Protein AF-A0A7K4D4F7-F1 (afdb_monomer)

Nearest PDB structures (foldseek):
  3okq-assembly1_A-2  TM=7.068E-01  e=3.528E+00  Saccharomyces cerevisiae
  6jyi-assembly1_B  TM=4.633E-01  e=5.636E+00  Bacillus cereus ATCC 14579
  8glv-assembly1_Eb  TM=3.596E-01  e=9.546E+00  Chlamydomonas reinhardtii

Sequence (95 aa):
MQICNSTLQIKAKEYGTTDRLHNFKMAAAIQGVEPETALLGMWAKHLVSVIDIIHDIEQHGKLPTKELLSEKITDSINYLLLLEALIEERREARP

pLDDT: mean 86.49, std 17.09, range [45.66, 98.44]

Structure (mmCIF, N/CA/C/O backbone):
data_AF-A0A7K4D4F7-F1
#
_entry.id   AF-A0A7K4D4F7-F1
#
loop_
_atom_site.group_PDB
_atom_site.id
_atom_site.type_symbol
_atom_site.label_atom_id
_atom_site.label_alt_id
_atom_site.label_comp_id
_atom_site.label_asym_id
_atom_site.label_entity_id
_atom_site.label_seq_id
_atom_site.pdbx_PDB_ins_code
_atom_site.Cartn_x
_atom_site.Cartn_y
_atom_site.Cartn_z
_atom_site.occupancy
_atom_site.B_iso_or_equiv
_atom_site.auth_seq_id
_atom_site.auth_comp_id
_atom_site.auth_asym_id
_atom_site.auth_atom_id
_atom_site.pdbx_PDB_model_num
ATOM 1 N N . MET A 1 1 ? -0.304 15.303 6.161 1.00 48.38 1 MET A N 1
ATOM 2 C CA . MET A 1 1 ? 0.921 15.462 5.341 1.00 48.38 1 MET A CA 1
ATOM 3 C C . MET A 1 1 ? 2.231 15.336 6.123 1.00 48.38 1 MET A C 1
ATOM 5 O O . MET A 1 1 ? 3.113 14.656 5.624 1.00 48.38 1 MET A O 1
ATOM 9 N N . GLN A 1 2 ? 2.397 15.918 7.324 1.00 47.62 2 GLN A N 1
ATOM 10 C CA . GLN A 1 2 ? 3.654 15.771 8.097 1.00 47.62 2 GLN A CA 1
ATOM 11 C C . GLN A 1 2 ? 3.994 14.317 8.492 1.00 47.62 2 GLN A C 1
ATOM 13 O O . GLN A 1 2 ? 5.168 13.965 8.513 1.00 47.62 2 GLN A O 1
ATOM 18 N N . ILE A 1 3 ? 2.988 13.467 8.738 1.00 53.47 3 ILE A N 1
ATOM 19 C CA . ILE A 1 3 ? 3.184 12.064 9.154 1.00 53.47 3 ILE A CA 1
ATOM 20 C C . ILE A 1 3 ? 3.685 11.176 7.996 1.00 53.47 3 ILE A C 1
ATOM 22 O O . ILE A 1 3 ? 4.548 10.330 8.199 1.00 53.47 3 ILE A O 1
ATOM 26 N N . CYS A 1 4 ? 3.231 11.410 6.758 1.00 54.84 4 CYS A N 1
ATOM 27 C CA . CYS A 1 4 ? 3.750 10.693 5.586 1.00 54.84 4 CYS A CA 1
ATOM 28 C C . CYS A 1 4 ? 5.255 10.955 5.414 1.00 54.84 4 CYS A C 1
ATOM 30 O O . CYS A 1 4 ? 6.031 10.023 5.223 1.00 54.84 4 CYS A O 1
ATOM 32 N N . ASN A 1 5 ? 5.683 12.211 5.591 1.00 55.19 5 ASN A N 1
ATOM 33 C CA . ASN A 1 5 ? 7.096 12.580 5.527 1.00 55.19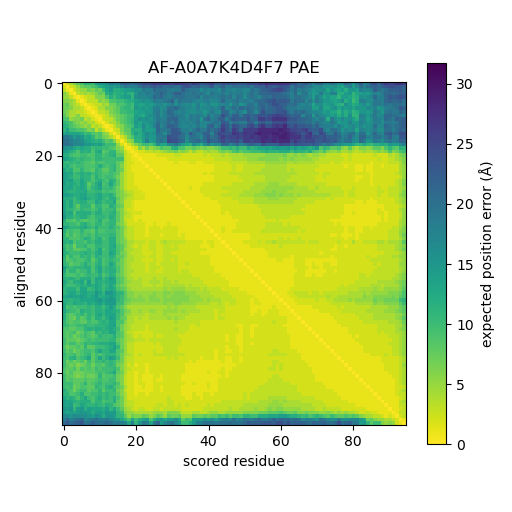 5 ASN A CA 1
ATOM 34 C C . ASN A 1 5 ? 7.930 11.940 6.642 1.00 55.19 5 ASN A C 1
ATOM 36 O O . ASN A 1 5 ? 9.021 11.460 6.352 1.00 55.19 5 ASN A O 1
ATOM 40 N N . SER A 1 6 ? 7.445 11.883 7.887 1.00 55.41 6 SER A N 1
ATOM 41 C CA . SER A 1 6 ? 8.204 11.252 8.974 1.00 55.41 6 SER A CA 1
ATOM 42 C C . SER A 1 6 ? 8.317 9.734 8.799 1.00 55.41 6 SER A C 1
ATOM 44 O O . SER A 1 6 ? 9.402 9.189 8.983 1.00 55.41 6 SER A O 1
ATOM 46 N N . THR A 1 7 ? 7.259 9.044 8.357 1.00 56.84 7 THR A N 1
ATOM 47 C CA . THR A 1 7 ? 7.320 7.602 8.049 1.00 56.84 7 THR A CA 1
ATOM 48 C C . THR A 1 7 ? 8.262 7.308 6.879 1.00 56.84 7 THR A C 1
ATOM 50 O O . THR A 1 7 ? 9.069 6.380 6.959 1.00 56.84 7 THR A O 1
ATOM 53 N N . LEU A 1 8 ? 8.212 8.113 5.812 1.00 58.84 8 LEU A N 1
ATOM 54 C CA . LEU A 1 8 ? 9.125 7.986 4.672 1.00 58.84 8 LEU A CA 1
ATOM 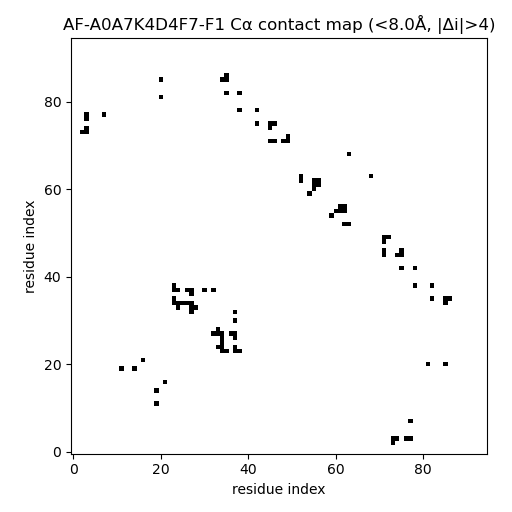55 C C . LEU A 1 8 ? 10.579 8.290 5.069 1.00 58.84 8 LEU A C 1
ATOM 57 O O . LEU A 1 8 ? 11.487 7.616 4.592 1.00 58.84 8 LEU A O 1
ATOM 61 N N . GLN A 1 9 ? 10.818 9.246 5.972 1.00 56.69 9 GLN A N 1
ATOM 62 C CA . GLN A 1 9 ? 12.154 9.567 6.489 1.00 56.69 9 GLN A CA 1
ATOM 63 C C . GLN A 1 9 ? 12.724 8.475 7.404 1.00 56.69 9 GLN A C 1
ATOM 65 O O . GLN A 1 9 ? 13.911 8.168 7.309 1.00 56.69 9 GLN A O 1
ATOM 70 N N . ILE A 1 10 ? 11.900 7.865 8.263 1.00 56.06 10 ILE A 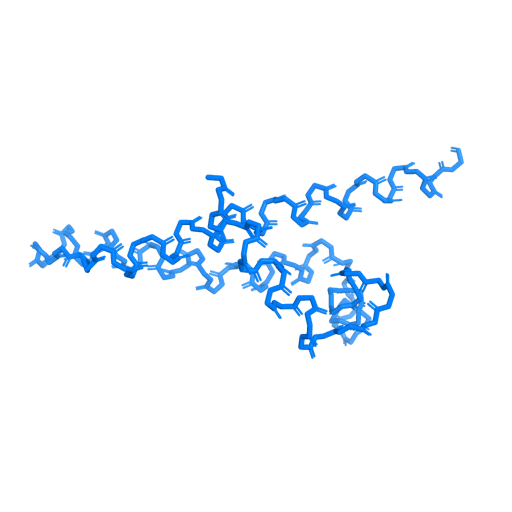N 1
ATOM 71 C CA . ILE A 1 10 ? 12.324 6.757 9.133 1.00 56.06 10 ILE A CA 1
ATOM 72 C C . ILE A 1 10 ? 12.681 5.532 8.281 1.00 56.06 10 ILE A C 1
ATOM 74 O O . ILE A 1 10 ? 13.780 4.998 8.417 1.00 56.06 10 ILE A O 1
ATOM 78 N N . LYS A 1 11 ? 11.829 5.161 7.313 1.00 52.66 11 LYS A N 1
ATOM 79 C CA . LYS A 1 11 ? 12.121 4.059 6.379 1.00 52.66 11 LYS A CA 1
ATOM 80 C C . LYS A 1 11 ? 13.327 4.354 5.479 1.00 52.66 11 LYS A C 1
ATOM 82 O O . LYS A 1 11 ? 14.118 3.456 5.211 1.00 52.66 11 LYS A O 1
ATOM 87 N N . ALA A 1 12 ? 13.536 5.608 5.071 1.00 54.56 12 ALA A N 1
ATOM 88 C CA . ALA A 1 12 ? 14.727 6.005 4.315 1.00 54.56 12 ALA A CA 1
ATOM 89 C C . ALA A 1 12 ? 16.037 5.812 5.102 1.00 54.56 12 ALA A C 1
ATOM 91 O O . ALA A 1 12 ? 17.084 5.601 4.494 1.00 54.56 12 ALA A O 1
ATOM 92 N N . LYS A 1 13 ? 15.991 5.869 6.439 1.00 52.88 13 LYS A N 1
ATOM 93 C CA . LYS A 1 13 ? 17.159 5.652 7.303 1.00 52.88 13 LYS A CA 1
ATOM 94 C C . LYS A 1 13 ? 17.468 4.166 7.517 1.00 52.88 13 LYS A C 1
ATOM 96 O O . LYS A 1 13 ? 18.630 3.818 7.694 1.00 52.88 13 LYS A O 1
ATOM 101 N N . GLU A 1 14 ? 16.452 3.306 7.480 1.00 51.06 14 GLU A N 1
ATOM 102 C CA . GLU A 1 14 ? 16.591 1.854 7.676 1.00 51.06 14 GLU A CA 1
ATOM 103 C C . GLU A 1 14 ? 16.939 1.089 6.384 1.00 51.06 14 GLU A C 1
ATOM 105 O O . GLU A 1 14 ? 17.599 0.057 6.458 1.00 51.06 14 GLU A O 1
ATOM 110 N N . TYR A 1 15 ? 16.568 1.607 5.203 1.00 51.69 15 TYR A N 1
ATOM 111 C CA . TYR A 1 15 ? 16.759 0.943 3.897 1.00 51.69 15 TYR A CA 1
ATOM 112 C C . TYR A 1 15 ? 17.628 1.733 2.908 1.00 51.69 15 TYR A C 1
ATOM 114 O O . TYR A 1 15 ? 17.467 1.568 1.701 1.00 51.69 15 TYR A O 1
ATOM 122 N N . GLY A 1 16 ? 18.504 2.618 3.396 1.00 45.66 16 GLY A N 1
ATOM 123 C CA . GLY A 1 16 ? 19.247 3.614 2.611 1.00 45.66 16 GLY A CA 1
ATOM 124 C C . GLY A 1 16 ? 20.204 3.060 1.546 1.00 45.66 16 GLY A C 1
ATOM 125 O O . GLY A 1 16 ? 21.415 3.228 1.643 1.00 45.66 16 GLY A O 1
ATOM 126 N N . THR A 1 17 ? 19.661 2.448 0.499 1.00 53.00 17 THR A N 1
ATOM 127 C CA . THR A 1 17 ? 20.228 2.482 -0.845 1.00 53.00 17 THR A CA 1
ATOM 128 C C . THR A 1 17 ? 19.826 3.817 -1.477 1.00 53.00 17 THR A C 1
ATOM 130 O O . THR A 1 17 ? 18.803 4.409 -1.127 1.00 53.00 17 THR A O 1
ATOM 133 N N . THR A 1 18 ? 20.648 4.340 -2.382 1.00 64.19 18 THR A N 1
ATOM 134 C CA . THR A 1 18 ? 20.420 5.619 -3.079 1.00 64.19 18 THR A CA 1
ATOM 135 C C . THR A 1 18 ? 19.093 5.661 -3.852 1.00 64.19 18 THR A C 1
ATOM 137 O O . THR A 1 18 ? 18.612 6.746 -4.169 1.00 64.19 18 THR A O 1
ATOM 140 N N . ASP A 1 19 ? 18.484 4.499 -4.109 1.00 75.75 19 ASP A N 1
ATOM 141 C CA . ASP A 1 19 ? 17.203 4.327 -4.785 1.00 75.75 19 ASP A CA 1
ATOM 142 C C . ASP A 1 19 ? 16.100 3.910 -3.794 1.00 75.75 19 ASP A C 1
ATOM 144 O O . ASP A 1 19 ? 16.041 2.777 -3.317 1.00 75.75 19 ASP A O 1
ATOM 148 N N . ARG A 1 20 ? 15.166 4.827 -3.519 1.00 76.25 20 ARG A N 1
ATOM 149 C CA . ARG A 1 20 ? 14.033 4.586 -2.606 1.00 76.25 20 ARG A CA 1
ATOM 150 C C . ARG A 1 20 ? 13.030 3.552 -3.132 1.00 76.25 20 ARG A C 1
ATOM 152 O O . ARG A 1 20 ? 12.190 3.089 -2.362 1.00 76.25 20 ARG A O 1
ATOM 159 N N . LEU A 1 21 ? 13.111 3.192 -4.411 1.00 90.00 21 LEU A N 1
ATOM 160 C CA . LEU A 1 21 ? 12.253 2.214 -5.080 1.00 90.00 21 LEU A CA 1
ATOM 161 C C . LEU A 1 21 ? 12.947 0.848 -5.234 1.00 90.00 21 LEU A C 1
ATOM 163 O O . LEU A 1 21 ? 12.331 -0.102 -5.725 1.00 90.00 21 LEU A O 1
ATOM 167 N N . HIS A 1 22 ? 14.194 0.718 -4.757 1.00 90.75 22 HIS A N 1
ATOM 168 C CA . HIS A 1 22 ? 15.024 -0.483 -4.880 1.00 90.75 22 HIS A CA 1
ATOM 169 C C . HIS A 1 22 ? 14.309 -1.757 -4.417 1.00 90.75 22 HIS A C 1
ATOM 171 O O . HIS A 1 22 ? 14.327 -2.764 -5.119 1.00 90.75 22 HIS A O 1
ATOM 177 N N . ASN A 1 23 ? 13.624 -1.711 -3.271 1.00 91.50 23 ASN A N 1
ATOM 178 C CA . ASN A 1 23 ? 12.934 -2.881 -2.723 1.00 91.50 23 ASN A CA 1
ATOM 179 C C . ASN A 1 23 ? 11.849 -3.416 -3.671 1.00 91.50 23 ASN A C 1
ATOM 181 O O . ASN A 1 23 ? 11.698 -4.629 -3.802 1.00 91.50 23 ASN A O 1
ATOM 185 N N . PHE A 1 24 ? 11.126 -2.532 -4.365 1.00 95.62 24 PHE A N 1
ATOM 186 C CA . PHE A 1 24 ? 10.108 -2.938 -5.335 1.00 95.62 24 PHE A CA 1
ATOM 187 C C . PHE A 1 24 ? 10.743 -3.514 -6.599 1.00 95.62 24 PHE A C 1
ATOM 189 O O . PHE A 1 24 ? 10.276 -4.536 -7.091 1.00 95.62 24 PHE A O 1
ATOM 196 N N . LYS A 1 25 ? 11.848 -2.926 -7.073 1.00 95.19 25 LYS A N 1
ATOM 197 C CA . LYS A 1 25 ? 12.620 -3.426 -8.224 1.00 95.19 25 LYS A CA 1
ATOM 198 C C . LYS A 1 25 ? 13.226 -4.808 -7.945 1.00 95.19 25 LYS A C 1
ATOM 200 O O . LYS A 1 25 ? 13.120 -5.706 -8.775 1.00 95.19 25 LYS A O 1
ATOM 205 N N . MET A 1 26 ? 13.784 -5.013 -6.752 1.00 96.81 26 MET A N 1
ATOM 206 C CA . MET A 1 26 ? 14.309 -6.313 -6.324 1.00 96.81 26 MET A CA 1
ATOM 207 C C . MET A 1 26 ? 13.203 -7.355 -6.164 1.00 96.81 26 MET A C 1
ATOM 209 O O . MET A 1 26 ? 13.343 -8.478 -6.644 1.00 96.81 26 MET A O 1
ATOM 213 N N . ALA A 1 27 ? 12.087 -6.992 -5.528 1.00 96.56 27 ALA A N 1
ATOM 214 C CA . ALA A 1 27 ? 10.947 -7.891 -5.385 1.00 96.56 27 ALA A CA 1
ATOM 215 C C . ALA A 1 27 ? 10.353 -8.284 -6.746 1.00 96.56 27 ALA A C 1
ATOM 217 O O . ALA A 1 27 ? 9.985 -9.442 -6.932 1.00 96.56 27 ALA A O 1
ATOM 218 N N . ALA A 1 28 ? 10.289 -7.347 -7.690 1.00 97.62 28 ALA A N 1
ATOM 219 C CA . ALA A 1 28 ? 9.901 -7.590 -9.074 1.00 97.62 28 ALA A CA 1
ATOM 220 C C . ALA A 1 28 ? 10.837 -8.581 -9.772 1.00 97.62 28 ALA A C 1
ATOM 222 O O . ALA A 1 28 ? 10.366 -9.574 -10.322 1.00 97.62 28 ALA A O 1
ATOM 223 N N . ALA A 1 29 ? 12.154 -8.376 -9.666 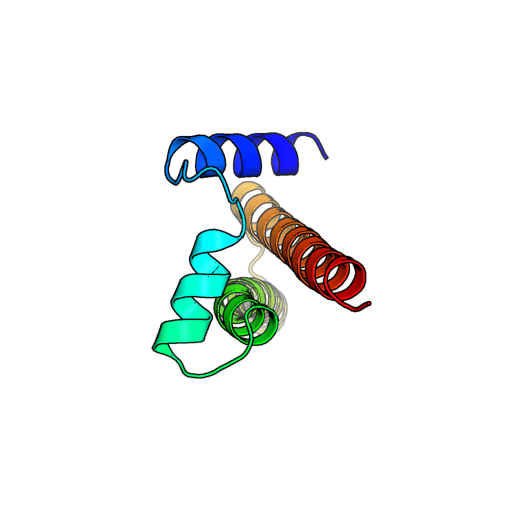1.00 97.88 29 ALA A N 1
ATOM 224 C CA . ALA A 1 29 ? 13.150 -9.271 -10.251 1.00 97.88 29 ALA A CA 1
ATOM 225 C C . ALA A 1 29 ? 13.052 -10.705 -9.701 1.00 97.88 29 ALA A C 1
ATOM 227 O O . ALA A 1 29 ? 13.111 -11.661 -10.469 1.00 97.88 29 ALA A O 1
ATOM 228 N N . ILE A 1 30 ? 12.852 -10.861 -8.386 1.00 98.06 30 ILE A N 1
ATOM 229 C CA . ILE A 1 30 ? 12.680 -12.176 -7.743 1.00 98.06 30 ILE A CA 1
ATOM 230 C C . ILE A 1 30 ? 11.402 -12.876 -8.231 1.00 98.06 30 ILE A C 1
ATOM 232 O O . ILE A 1 30 ? 11.396 -14.090 -8.411 1.00 98.06 30 ILE A O 1
ATOM 236 N N . GLN A 1 31 ? 10.319 -12.123 -8.425 1.00 97.50 31 GLN A N 1
ATOM 237 C CA . GLN A 1 31 ? 9.003 -12.664 -8.783 1.00 97.50 31 GLN A CA 1
ATOM 238 C C . GLN A 1 31 ? 8.771 -12.784 -10.296 1.00 97.50 31 GLN A C 1
ATOM 240 O O . GLN A 1 31 ? 7.781 -13.384 -10.705 1.00 97.50 31 GLN A O 1
ATOM 245 N N . GLY A 1 32 ? 9.648 -12.216 -11.127 1.00 97.62 32 GLY A N 1
ATOM 246 C CA . GLY A 1 32 ? 9.456 -12.162 -12.577 1.00 97.62 32 GLY A CA 1
ATOM 247 C C . GLY A 1 32 ? 8.269 -11.288 -12.996 1.00 97.62 32 GLY A C 1
ATOM 248 O O . GLY A 1 32 ? 7.571 -11.619 -13.951 1.00 97.62 32 GLY A O 1
ATOM 249 N N . VAL A 1 33 ? 8.016 -10.198 -12.269 1.00 98.12 33 VAL A N 1
ATOM 250 C CA . VAL A 1 33 ? 6.943 -9.227 -12.553 1.00 98.12 33 VAL A CA 1
ATOM 251 C C . VAL A 1 33 ? 7.511 -7.813 -12.648 1.00 98.12 33 VAL A C 1
ATOM 253 O O . VAL A 1 33 ? 8.674 -7.586 -12.332 1.00 98.12 33 VAL A O 1
ATOM 256 N N . GLU A 1 34 ? 6.692 -6.843 -13.045 1.00 97.81 34 GLU A N 1
ATOM 257 C CA . GLU A 1 34 ? 7.092 -5.432 -13.074 1.00 97.81 34 GLU A CA 1
ATOM 258 C C . GLU A 1 34 ? 7.103 -4.798 -11.660 1.00 97.81 34 GLU A C 1
ATOM 260 O O . GLU A 1 34 ? 6.300 -5.201 -10.806 1.00 97.81 34 GLU A O 1
ATOM 265 N N . PRO A 1 35 ? 7.949 -3.780 -11.388 1.00 97.50 35 PRO A N 1
ATOM 266 C CA . PRO A 1 35 ? 8.044 -3.113 -10.079 1.00 97.50 35 PRO A CA 1
ATOM 267 C C . PRO A 1 35 ? 6.712 -2.623 -9.495 1.00 97.50 35 PRO A C 1
ATOM 269 O O . PRO A 1 35 ? 6.477 -2.760 -8.297 1.00 97.50 35 PRO A O 1
ATOM 272 N N . GLU A 1 36 ? 5.809 -2.106 -10.324 1.00 97.56 36 GLU A N 1
ATOM 273 C CA . GLU A 1 36 ? 4.478 -1.635 -9.928 1.00 97.56 36 GLU A CA 1
ATOM 274 C C . GLU A 1 36 ? 3.587 -2.798 -9.482 1.00 97.56 36 GLU A C 1
ATOM 276 O O . GLU A 1 36 ? 2.806 -2.660 -8.542 1.00 97.56 36 GLU A O 1
ATOM 281 N N . THR A 1 37 ? 3.736 -3.966 -10.115 1.00 97.81 37 THR A N 1
ATOM 282 C CA . THR A 1 37 ? 3.020 -5.187 -9.717 1.00 97.81 37 THR A CA 1
ATOM 283 C C . THR A 1 37 ? 3.553 -5.707 -8.385 1.00 97.81 37 THR A C 1
ATOM 285 O O . THR A 1 37 ? 2.775 -6.075 -7.504 1.00 97.81 37 THR A O 1
ATOM 288 N N . ALA A 1 38 ? 4.875 -5.680 -8.192 1.00 97.88 38 ALA A N 1
ATOM 289 C CA . ALA A 1 38 ? 5.478 -6.027 -6.909 1.00 97.88 38 ALA A CA 1
ATOM 290 C C . ALA A 1 38 ? 5.030 -5.068 -5.789 1.00 97.88 38 ALA A C 1
ATOM 292 O O . ALA A 1 38 ? 4.685 -5.521 -4.695 1.00 97.88 38 ALA A O 1
ATOM 293 N N . LEU A 1 39 ? 4.970 -3.759 -6.066 1.00 97.19 39 LEU A N 1
ATOM 294 C CA . LEU A 1 39 ? 4.429 -2.762 -5.141 1.00 97.19 39 LEU A CA 1
ATOM 295 C C . LEU A 1 39 ? 2.963 -3.047 -4.806 1.00 97.19 39 LEU A C 1
ATOM 297 O O . LEU A 1 39 ? 2.610 -3.038 -3.627 1.00 97.19 39 LEU A O 1
ATOM 301 N N . LEU A 1 40 ? 2.125 -3.339 -5.807 1.00 97.50 40 LEU A N 1
ATOM 302 C CA . LEU A 1 40 ? 0.711 -3.669 -5.607 1.00 97.50 40 LEU A CA 1
ATOM 303 C C . LEU A 1 40 ? 0.540 -4.853 -4.648 1.00 97.50 40 LEU A C 1
ATOM 305 O O . LEU A 1 40 ? -0.293 -4.788 -3.745 1.00 97.50 40 LEU A O 1
ATOM 309 N N . GLY A 1 41 ? 1.358 -5.900 -4.788 1.00 96.12 41 GLY A N 1
ATOM 310 C CA . GLY A 1 41 ? 1.342 -7.044 -3.874 1.00 96.12 41 GLY A CA 1
ATOM 311 C C . GLY A 1 41 ? 1.653 -6.658 -2.423 1.00 96.12 41 GLY A C 1
ATOM 312 O O . GLY A 1 41 ? 0.979 -7.110 -1.497 1.00 96.12 41 GLY A O 1
ATOM 313 N N . MET A 1 42 ? 2.630 -5.773 -2.206 1.00 94.75 42 MET A N 1
ATOM 314 C CA . MET A 1 42 ? 2.961 -5.275 -0.865 1.00 94.75 42 MET A CA 1
ATOM 315 C C . MET A 1 42 ? 1.869 -4.356 -0.305 1.00 94.75 42 MET A C 1
ATOM 317 O O . MET A 1 42 ? 1.510 -4.465 0.870 1.00 94.75 42 MET A O 1
ATOM 321 N N . TRP A 1 43 ? 1.301 -3.486 -1.144 1.00 96.44 43 TRP A N 1
ATOM 322 C CA . TRP A 1 43 ? 0.208 -2.595 -0.764 1.00 96.44 43 TRP A CA 1
ATOM 323 C C . TRP A 1 43 ? -1.062 -3.370 -0.401 1.00 96.44 43 TRP A C 1
ATOM 325 O O . TRP A 1 43 ? -1.724 -3.021 0.578 1.00 96.44 43 TRP A O 1
ATOM 335 N N . ALA A 1 44 ? -1.362 -4.465 -1.109 1.00 97.00 44 ALA A N 1
ATOM 336 C CA . ALA A 1 44 ? -2.543 -5.292 -0.871 1.00 97.00 44 ALA A CA 1
ATOM 337 C C . ALA A 1 44 ? -2.662 -5.732 0.596 1.00 97.00 44 ALA A C 1
ATOM 339 O O . ALA A 1 44 ? -3.752 -5.694 1.157 1.00 97.00 44 ALA A O 1
ATOM 340 N N . LYS A 1 45 ? -1.545 -6.043 1.268 1.00 91.38 45 LYS A N 1
ATOM 341 C CA . LYS A 1 45 ? -1.540 -6.362 2.706 1.00 91.38 45 LYS A CA 1
ATOM 342 C C . LYS A 1 45 ? -2.066 -5.212 3.576 1.00 91.38 45 LYS A C 1
ATOM 344 O O . LYS A 1 45 ? -2.797 -5.450 4.535 1.00 91.38 45 LYS A O 1
ATOM 349 N N . HIS A 1 46 ? -1.689 -3.972 3.271 1.00 93.56 46 HIS A N 1
ATOM 350 C CA . HIS A 1 46 ? -2.168 -2.798 4.006 1.00 93.56 46 HIS A CA 1
ATOM 351 C C . HIS A 1 46 ? -3.625 -2.480 3.657 1.00 93.56 46 HIS A C 1
ATOM 353 O O . HIS A 1 46 ? -4.394 -2.128 4.549 1.00 93.56 46 HIS A O 1
ATOM 359 N N . LEU A 1 47 ? -4.019 -2.672 2.394 1.00 95.38 47 LEU A N 1
ATOM 360 C CA . LEU A 1 47 ? -5.404 -2.513 1.954 1.00 95.38 47 LEU A CA 1
ATOM 361 C C . LEU A 1 47 ? -6.340 -3.516 2.644 1.00 95.38 47 LEU A C 1
ATOM 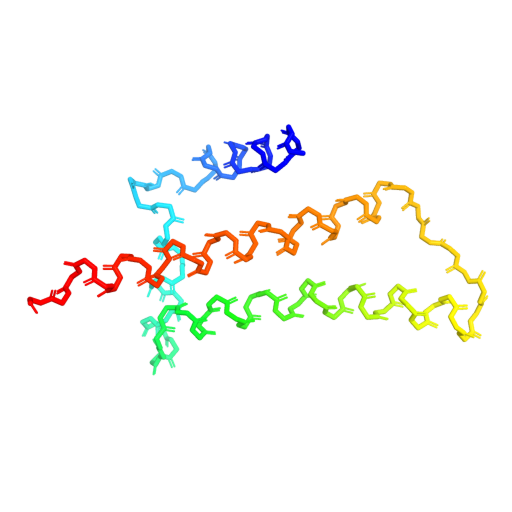363 O O . LEU A 1 47 ? -7.391 -3.116 3.134 1.00 95.38 47 LEU A O 1
ATOM 367 N N . VAL A 1 48 ? -5.934 -4.784 2.762 1.00 97.12 48 VAL A N 1
ATOM 368 C CA . VAL A 1 48 ? -6.676 -5.805 3.523 1.00 97.12 48 VAL A CA 1
ATOM 369 C C . VAL A 1 48 ? -6.889 -5.355 4.968 1.00 97.12 48 VAL A C 1
ATOM 371 O O . VAL A 1 48 ? -8.008 -5.411 5.453 1.00 97.12 48 VAL A O 1
ATOM 374 N N . SER A 1 49 ? -5.874 -4.785 5.625 1.00 95.94 49 SER A N 1
ATOM 375 C CA . SER A 1 49 ? -6.042 -4.266 6.990 1.00 95.94 49 SER A CA 1
ATOM 376 C C . SER A 1 49 ? -7.055 -3.117 7.092 1.00 95.94 49 SER A C 1
ATOM 378 O O . SER A 1 49 ? -7.670 -2.960 8.144 1.00 95.94 49 SER A O 1
ATOM 380 N N . VAL A 1 50 ? -7.222 -2.295 6.049 1.00 97.56 50 VAL A N 1
ATOM 381 C CA . VAL A 1 50 ? -8.275 -1.263 6.005 1.00 97.56 50 VAL A CA 1
ATOM 382 C C . VAL A 1 50 ? -9.649 -1.907 5.822 1.00 97.56 50 VAL A C 1
ATOM 384 O O . VAL A 1 50 ? -10.600 -1.508 6.488 1.00 97.56 50 VAL A O 1
ATOM 387 N N . ILE A 1 51 ? -9.744 -2.919 4.958 1.00 98.00 51 ILE A N 1
ATOM 388 C CA . ILE A 1 51 ? -10.972 -3.695 4.744 1.00 98.00 51 ILE A CA 1
ATOM 389 C C . ILE A 1 51 ? -11.403 -4.387 6.044 1.00 98.00 51 ILE A C 1
ATOM 391 O O . ILE A 1 51 ? -12.566 -4.293 6.420 1.00 98.00 51 ILE A O 1
ATOM 395 N N . ASP A 1 52 ? -10.470 -4.993 6.777 1.00 97.81 52 ASP A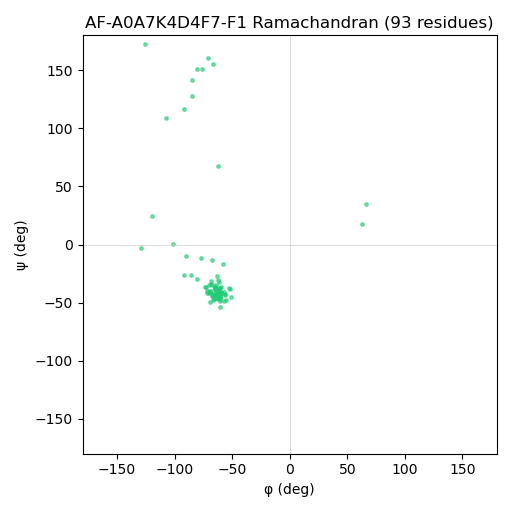 N 1
ATOM 396 C CA . ASP A 1 52 ? -10.749 -5.641 8.062 1.00 97.81 52 ASP A CA 1
ATOM 397 C C . ASP A 1 52 ? -11.291 -4.648 9.100 1.00 97.81 52 ASP A C 1
ATOM 399 O O . ASP A 1 52 ? -12.217 -4.977 9.833 1.00 97.81 52 ASP A O 1
ATOM 403 N N . ILE A 1 53 ? -10.775 -3.410 9.133 1.00 97.94 53 ILE A N 1
ATOM 404 C CA . ILE A 1 53 ? -11.320 -2.344 9.993 1.00 97.94 53 ILE A CA 1
ATOM 405 C C . ILE A 1 53 ? -12.778 -2.045 9.628 1.00 97.94 53 ILE A C 1
ATOM 407 O O . ILE A 1 53 ? -13.609 -1.891 10.519 1.00 97.94 53 ILE A O 1
ATOM 411 N N . ILE A 1 54 ? -13.097 -1.951 8.335 1.00 98.19 54 ILE A N 1
ATOM 412 C CA . ILE A 1 54 ? -14.467 -1.691 7.870 1.00 98.19 54 ILE A CA 1
ATOM 413 C C . ILE A 1 54 ? -15.383 -2.857 8.257 1.00 98.19 54 ILE A C 1
ATOM 415 O O . ILE A 1 54 ? -16.445 -2.630 8.833 1.00 98.19 54 ILE A O 1
ATOM 419 N N . HIS A 1 55 ? -14.950 -4.097 8.026 1.00 98.44 55 HIS A N 1
ATOM 420 C CA . HIS A 1 55 ? -15.714 -5.283 8.407 1.00 98.44 55 HIS A CA 1
ATOM 421 C C . HIS A 1 55 ? -15.934 -5.377 9.924 1.00 98.44 55 HIS A C 1
ATOM 423 O O . HIS A 1 55 ? -17.045 -5.682 10.352 1.00 98.44 55 HIS A O 1
ATOM 429 N N . ASP A 1 56 ? -14.931 -5.062 10.749 1.00 98.31 56 ASP A N 1
ATOM 430 C CA . ASP A 1 56 ? -15.069 -5.019 12.212 1.00 98.31 56 ASP A CA 1
ATOM 431 C C . ASP A 1 56 ? -16.134 -3.995 12.655 1.00 98.31 56 ASP A C 1
ATOM 433 O O . ASP A 1 56 ? -16.888 -4.236 13.606 1.00 98.31 56 ASP A O 1
ATOM 437 N N . ILE A 1 57 ? -16.243 -2.863 11.955 1.00 98.31 57 ILE A N 1
ATOM 438 C CA . ILE A 1 57 ? -17.285 -1.862 12.211 1.00 98.31 57 ILE A CA 1
ATOM 439 C C . ILE A 1 57 ? -18.659 -2.408 11.812 1.00 98.31 57 ILE A C 1
ATOM 441 O O . ILE A 1 57 ? -19.592 -2.341 12.610 1.00 98.31 57 ILE A O 1
ATOM 445 N N . GLU A 1 58 ? -18.791 -2.959 10.605 1.00 98.38 58 GLU A N 1
ATOM 446 C CA . GLU A 1 58 ? -20.071 -3.427 10.059 1.00 98.38 58 GLU A CA 1
ATOM 447 C C . GLU A 1 58 ? -20.634 -4.639 10.807 1.00 98.38 58 GLU A C 1
ATOM 449 O O . GLU A 1 58 ? -21.826 -4.689 11.104 1.00 98.38 58 GLU A O 1
ATOM 454 N N . GLN A 1 59 ? -19.781 -5.617 11.115 1.00 98.31 59 GLN A N 1
ATOM 455 C CA . GLN A 1 59 ? -20.199 -6.905 11.670 1.00 98.31 59 GLN A CA 1
ATOM 456 C C . GLN A 1 59 ? -20.197 -6.916 13.200 1.00 98.31 59 GLN A C 1
ATOM 458 O O . GLN A 1 59 ? -20.927 -7.696 13.818 1.00 98.31 59 GLN A O 1
ATOM 463 N N . HIS A 1 60 ? -19.367 -6.079 13.829 1.00 97.50 60 HIS A N 1
ATOM 464 C CA . HIS A 1 60 ? -19.135 -6.128 15.275 1.00 97.50 60 HIS A CA 1
ATOM 465 C C . HIS A 1 60 ? -19.300 -4.774 15.978 1.00 97.50 60 HIS A C 1
ATOM 467 O O . HIS A 1 60 ? -19.190 -4.719 17.203 1.00 97.50 60 HIS A O 1
ATOM 473 N N . GLY A 1 61 ? -19.561 -3.680 15.250 1.00 97.75 61 GLY A N 1
ATOM 474 C CA . GLY A 1 61 ? -19.669 -2.334 15.828 1.00 97.75 61 GLY A CA 1
ATOM 475 C C . GLY A 1 61 ? -18.368 -1.841 16.471 1.00 97.75 61 GLY A C 1
ATOM 476 O O . GLY A 1 61 ? -18.387 -0.929 17.300 1.00 97.75 61 GLY A O 1
ATOM 477 N N . LYS A 1 62 ? -17.232 -2.465 16.140 1.00 98.12 62 LYS A N 1
ATOM 478 C CA . LYS A 1 62 ? -15.946 -2.231 16.792 1.00 98.12 62 LYS A CA 1
ATOM 479 C C . LYS A 1 62 ? -15.170 -1.153 16.046 1.00 98.12 62 LYS A C 1
ATOM 481 O O . LYS A 1 62 ? -14.771 -1.336 14.902 1.00 98.12 62 LYS A O 1
ATOM 486 N N . LEU A 1 63 ? -14.915 -0.036 16.720 1.00 98.06 63 LEU A N 1
ATOM 487 C CA . LEU A 1 63 ? -14.129 1.066 16.167 1.00 98.06 63 LEU A CA 1
ATOM 488 C C . LEU A 1 63 ? -12.619 0.828 16.373 1.00 98.06 63 LEU A C 1
ATOM 490 O O . LEU A 1 63 ? -12.220 0.354 17.442 1.00 98.06 63 LEU A O 1
ATOM 494 N N . PRO A 1 64 ? -11.760 1.174 15.392 1.00 97.50 64 PRO A N 1
ATOM 495 C CA . PRO A 1 64 ? -10.312 1.099 15.555 1.00 97.50 64 PRO A CA 1
ATOM 496 C C . PRO A 1 64 ? -9.809 2.182 16.518 1.00 97.50 64 PRO A C 1
ATOM 498 O O . PRO A 1 64 ? -10.454 3.214 16.724 1.00 97.50 64 PRO A O 1
ATOM 501 N N . THR A 1 65 ? -8.604 1.993 17.060 1.00 97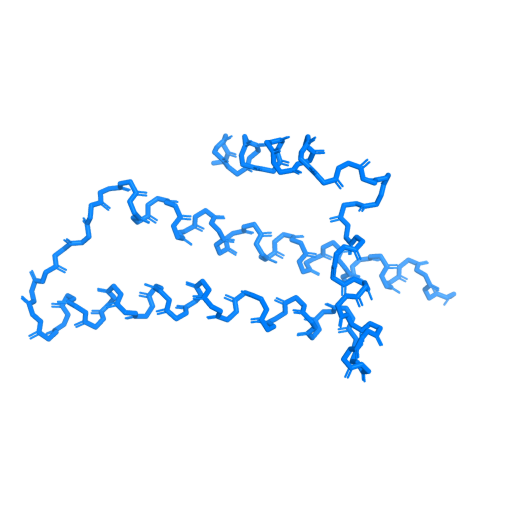.94 65 THR A N 1
ATOM 502 C CA . THR A 1 65 ? -7.907 3.092 17.737 1.00 97.94 65 THR A CA 1
ATOM 503 C C . THR A 1 65 ? -7.521 4.175 16.729 1.00 97.94 65 THR A C 1
ATOM 505 O O . THR A 1 65 ? -7.350 3.916 15.532 1.00 97.94 65 THR A O 1
ATOM 508 N N . LYS A 1 66 ? -7.353 5.409 17.214 1.00 96.12 66 LYS A N 1
ATOM 509 C CA . LYS A 1 66 ? -6.957 6.544 16.371 1.00 96.12 66 LYS A CA 1
ATOM 510 C C . LYS A 1 66 ? -5.588 6.311 15.731 1.00 96.12 66 LYS A C 1
ATOM 512 O O . LYS A 1 66 ? -5.380 6.668 14.575 1.00 96.12 66 LYS A O 1
ATOM 517 N N . GLU A 1 67 ? -4.678 5.697 16.476 1.00 95.75 67 GLU A N 1
ATOM 518 C CA . GLU A 1 67 ? -3.314 5.390 16.058 1.00 95.75 67 GLU A CA 1
ATOM 519 C C . GLU A 1 67 ? -3.314 4.360 14.928 1.00 95.75 67 GLU A C 1
ATOM 521 O O . GLU A 1 67 ? -2.696 4.604 13.894 1.00 95.75 67 GLU A O 1
ATOM 526 N N . LEU A 1 68 ? -4.074 3.267 15.080 1.00 94.56 68 LEU A N 1
ATOM 527 C CA . LEU A 1 68 ? -4.183 2.224 14.059 1.00 94.56 68 LEU A CA 1
ATOM 528 C C . LEU A 1 68 ? -4.785 2.778 12.765 1.00 94.56 68 LEU A C 1
ATOM 530 O O . LEU A 1 68 ? -4.246 2.551 11.683 1.00 94.56 68 LEU A O 1
ATOM 534 N N . LEU A 1 69 ? -5.881 3.537 12.868 1.00 96.12 69 LEU A N 1
ATOM 535 C CA . LEU A 1 69 ? -6.500 4.155 11.698 1.00 96.12 69 LEU A CA 1
ATOM 536 C C . LEU A 1 69 ? -5.523 5.118 11.009 1.00 96.12 69 LEU A C 1
ATOM 538 O O . LEU A 1 69 ? -5.335 5.050 9.795 1.00 96.12 69 LEU A O 1
ATOM 542 N N . SER A 1 70 ? -4.857 5.984 11.778 1.00 95.50 70 SER A N 1
ATOM 543 C CA . SER A 1 70 ? -3.873 6.929 11.244 1.00 95.50 70 SER A CA 1
ATOM 544 C C . SER A 1 70 ? -2.713 6.220 10.543 1.00 95.50 70 SER A C 1
ATOM 546 O O . SER A 1 70 ? -2.274 6.679 9.487 1.00 95.50 70 SER A O 1
ATOM 548 N N . GLU A 1 71 ? -2.219 5.115 11.102 1.00 93.19 71 GLU A N 1
ATOM 549 C CA . GLU A 1 71 ? -1.165 4.293 10.506 1.00 93.19 71 GLU A CA 1
ATOM 550 C C . GLU A 1 71 ? -1.609 3.730 9.150 1.00 93.19 71 GLU A C 1
ATOM 552 O O . GLU A 1 71 ? -0.946 3.980 8.144 1.00 93.19 71 GLU A O 1
ATOM 557 N N . LYS A 1 72 ? -2.760 3.046 9.081 1.00 94.12 72 LYS A N 1
ATOM 558 C CA . LYS A 1 72 ? -3.207 2.372 7.846 1.00 94.12 72 LYS A CA 1
ATOM 559 C C . LYS A 1 72 ? -3.589 3.332 6.725 1.00 94.12 72 LYS A C 1
ATOM 561 O O . LYS A 1 72 ? -3.310 3.056 5.553 1.00 94.12 72 LYS A O 1
ATOM 566 N N . ILE A 1 73 ? -4.157 4.488 7.066 1.00 95.31 73 ILE A N 1
ATOM 567 C CA . ILE A 1 73 ? -4.397 5.556 6.090 1.00 95.31 73 ILE A CA 1
ATOM 568 C C . ILE A 1 73 ? -3.068 6.131 5.583 1.00 95.31 73 ILE A C 1
ATOM 570 O O . ILE A 1 73 ? -2.897 6.309 4.378 1.00 95.31 73 ILE A O 1
ATOM 574 N N . THR A 1 74 ? -2.102 6.365 6.476 1.00 92.81 74 THR A N 1
ATOM 575 C CA . THR A 1 74 ? -0.774 6.868 6.091 1.00 92.81 74 THR A CA 1
ATOM 576 C C . THR A 1 74 ? -0.030 5.876 5.198 1.00 92.81 74 THR A C 1
ATOM 578 O O . THR A 1 74 ? 0.548 6.288 4.194 1.00 92.81 74 THR A O 1
ATOM 581 N N . ASP A 1 75 ? -0.072 4.580 5.515 1.00 92.00 75 ASP A N 1
ATOM 582 C CA . ASP A 1 75 ? 0.503 3.529 4.673 1.00 92.00 75 ASP A CA 1
ATOM 583 C C . ASP A 1 75 ? -0.104 3.560 3.269 1.00 92.00 75 ASP A C 1
ATOM 585 O O . ASP A 1 75 ? 0.633 3.592 2.286 1.00 92.00 75 ASP A O 1
ATOM 589 N N . SER A 1 76 ? -1.434 3.617 3.166 1.00 93.56 76 SER A N 1
ATOM 590 C CA . SER A 1 76 ? -2.129 3.635 1.873 1.00 93.56 76 SER A CA 1
ATOM 591 C C . SER A 1 76 ? -1.733 4.842 1.019 1.00 93.56 76 SER A C 1
ATOM 593 O O . SER A 1 76 ? -1.453 4.689 -0.167 1.00 93.56 76 SER A O 1
ATOM 595 N N . ILE A 1 77 ? -1.631 6.029 1.626 1.00 95.06 77 ILE A N 1
ATOM 596 C CA . ILE A 1 77 ? -1.144 7.237 0.944 1.00 95.06 77 ILE A CA 1
ATOM 597 C C . ILE A 1 77 ? 0.305 7.050 0.478 1.00 95.06 77 ILE A C 1
ATOM 599 O O . ILE A 1 77 ? 0.629 7.377 -0.660 1.00 95.06 77 ILE A O 1
ATOM 603 N N . ASN A 1 78 ? 1.179 6.503 1.326 1.00 92.31 78 ASN A N 1
ATOM 604 C CA . ASN A 1 78 ? 2.578 6.283 0.964 1.00 92.31 78 ASN A CA 1
ATOM 605 C C . ASN A 1 78 ? 2.716 5.319 -0.222 1.00 92.31 78 ASN A C 1
ATOM 607 O O . ASN A 1 78 ? 3.510 5.587 -1.118 1.00 92.31 78 ASN A O 1
ATOM 611 N N . TYR A 1 79 ? 1.942 4.230 -0.266 1.00 95.06 79 TYR A N 1
ATOM 612 C CA . TYR A 1 79 ? 1.971 3.306 -1.405 1.00 95.06 79 TYR A CA 1
ATOM 613 C C . TYR A 1 79 ? 1.468 3.948 -2.700 1.00 95.06 79 TYR A C 1
ATOM 615 O O . TYR A 1 79 ? 2.050 3.690 -3.750 1.00 95.06 79 TYR A O 1
ATOM 623 N N . LEU A 1 80 ? 0.460 4.822 -2.633 1.00 95.88 80 LEU A N 1
ATOM 624 C CA . LEU A 1 80 ? 0.014 5.593 -3.797 1.00 95.88 80 LEU A CA 1
ATOM 625 C C . LEU A 1 80 ? 1.118 6.518 -4.329 1.00 95.88 80 LEU A C 1
ATOM 627 O O . LEU A 1 80 ? 1.378 6.524 -5.528 1.00 95.88 80 LEU A O 1
ATOM 631 N N . LEU A 1 81 ? 1.812 7.243 -3.445 1.00 93.75 81 LEU A N 1
ATOM 632 C CA . LEU A 1 81 ? 2.924 8.123 -3.833 1.00 93.75 81 LEU A CA 1
ATOM 633 C C . LEU A 1 81 ? 4.112 7.340 -4.415 1.00 93.75 81 LEU A C 1
ATOM 635 O O . LEU A 1 81 ? 4.758 7.784 -5.359 1.00 93.75 81 LEU A O 1
ATOM 639 N N . LEU A 1 82 ? 4.411 6.164 -3.861 1.00 94.69 82 LEU A N 1
ATOM 640 C CA . LEU A 1 82 ? 5.476 5.295 -4.368 1.00 94.69 82 LEU A CA 1
ATOM 641 C C . LEU A 1 82 ? 5.115 4.680 -5.727 1.00 94.69 82 LEU A C 1
ATOM 643 O O . LEU A 1 82 ? 5.993 4.519 -6.573 1.00 94.69 82 LEU A O 1
ATOM 647 N N . LEU A 1 83 ? 3.837 4.360 -5.948 1.00 96.06 83 LEU A N 1
ATOM 648 C CA . LEU A 1 83 ? 3.341 3.902 -7.243 1.00 96.06 83 LEU A CA 1
ATOM 649 C C . LEU A 1 83 ? 3.456 5.002 -8.302 1.00 96.06 83 LEU A C 1
ATOM 651 O O . LEU A 1 83 ? 3.951 4.732 -9.393 1.00 96.06 83 LEU A O 1
ATOM 655 N N . GLU A 1 84 ? 3.047 6.229 -7.973 1.00 94.69 84 GLU A N 1
ATOM 656 C CA . GLU A 1 84 ? 3.234 7.397 -8.842 1.00 94.69 84 GLU A CA 1
ATOM 657 C C . GLU A 1 84 ? 4.713 7.566 -9.215 1.00 94.69 84 GLU A C 1
ATOM 659 O O . GLU A 1 84 ? 5.039 7.645 -10.396 1.00 94.69 84 GLU A O 1
ATOM 664 N N . ALA A 1 85 ? 5.618 7.502 -8.232 1.00 94.06 85 ALA A N 1
ATOM 665 C CA . ALA A 1 85 ? 7.055 7.611 -8.473 1.00 94.06 85 ALA A CA 1
ATOM 666 C C . ALA A 1 85 ? 7.603 6.518 -9.412 1.00 94.06 85 ALA A C 1
ATOM 668 O O . ALA A 1 85 ? 8.398 6.827 -10.297 1.00 94.06 85 ALA A O 1
ATOM 669 N N . LEU A 1 86 ? 7.174 5.255 -9.262 1.00 9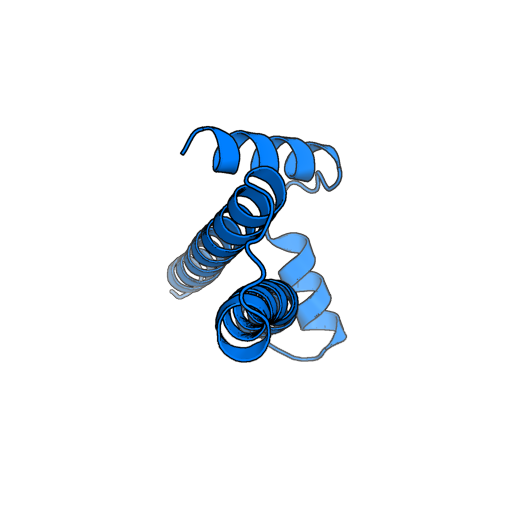4.50 86 LEU A N 1
ATOM 670 C CA . LEU A 1 86 ? 7.570 4.171 -10.176 1.00 94.50 86 LEU A CA 1
ATOM 671 C C . LEU A 1 86 ? 7.092 4.423 -11.611 1.00 94.50 86 LEU A C 1
ATOM 673 O O . LEU A 1 86 ? 7.841 4.199 -12.563 1.00 94.50 86 LEU A O 1
ATOM 677 N N . ILE A 1 87 ? 5.852 4.892 -11.768 1.00 94.88 87 ILE A N 1
ATOM 678 C CA . ILE A 1 87 ? 5.264 5.154 -13.084 1.00 94.88 87 ILE A CA 1
ATOM 679 C C . ILE A 1 87 ? 5.958 6.340 -13.761 1.00 94.88 87 ILE A C 1
ATOM 681 O O . ILE A 1 87 ? 6.250 6.257 -14.955 1.00 94.88 87 ILE A O 1
ATOM 685 N N . GLU A 1 88 ? 6.256 7.415 -13.030 1.00 93.12 88 GLU A N 1
ATOM 686 C CA . GLU A 1 88 ? 7.005 8.556 -13.569 1.00 93.12 88 GLU A CA 1
ATOM 687 C C . GLU A 1 88 ? 8.440 8.163 -13.956 1.00 93.12 88 GLU A C 1
ATOM 689 O O . GLU A 1 88 ? 8.852 8.457 -15.077 1.00 93.12 88 GLU A O 1
ATOM 694 N N . GLU A 1 89 ? 9.156 7.384 -13.132 1.00 92.56 89 GLU A N 1
ATOM 695 C CA . GLU A 1 89 ? 10.492 6.870 -13.490 1.00 92.56 89 GLU A CA 1
ATOM 696 C C . GLU A 1 89 ? 10.443 6.056 -14.800 1.00 92.56 89 GLU A C 1
ATOM 698 O O . GLU A 1 89 ? 11.290 6.212 -15.683 1.00 92.56 89 GLU A O 1
ATOM 703 N N . ARG A 1 90 ? 9.402 5.229 -14.988 1.00 91.88 90 ARG A N 1
ATOM 704 C CA . ARG A 1 90 ? 9.187 4.482 -16.239 1.00 91.88 90 ARG A CA 1
ATOM 705 C C . ARG A 1 90 ? 8.900 5.402 -17.429 1.00 91.88 90 ARG A C 1
ATOM 707 O O . ARG A 1 90 ? 9.310 5.077 -18.543 1.00 91.88 90 ARG A O 1
ATOM 714 N N . ARG A 1 91 ? 8.156 6.495 -17.237 1.00 91.38 91 ARG A N 1
ATOM 715 C CA . ARG A 1 91 ? 7.855 7.468 -18.301 1.00 91.38 91 ARG A CA 1
ATOM 716 C C . ARG A 1 91 ? 9.115 8.196 -18.750 1.00 91.38 91 ARG A C 1
ATOM 718 O O . ARG A 1 91 ? 9.314 8.319 -19.950 1.00 91.38 91 ARG A O 1
ATOM 725 N N . GLU A 1 92 ? 9.956 8.617 -17.811 1.00 89.94 92 GLU A N 1
ATOM 726 C CA . GLU A 1 92 ? 11.231 9.294 -18.085 1.00 89.94 92 GLU A CA 1
ATOM 727 C C . GLU A 1 92 ? 12.266 8.365 -18.736 1.00 89.94 92 GLU A C 1
ATOM 729 O O . GLU A 1 92 ? 13.076 8.807 -19.547 1.00 89.94 92 GLU A O 1
ATOM 734 N N . ALA A 1 93 ? 12.228 7.066 -18.421 1.00 84.19 93 ALA A N 1
ATOM 735 C CA . ALA A 1 93 ? 13.111 6.065 -19.019 1.00 84.19 93 ALA A CA 1
ATOM 736 C C . ALA A 1 93 ? 12.707 5.641 -20.446 1.00 84.19 93 ALA A C 1
ATOM 738 O O . ALA A 1 93 ? 13.473 4.941 -21.116 1.00 84.19 93 ALA A O 1
ATOM 739 N N . ARG A 1 94 ? 11.510 6.015 -20.919 1.00 66.56 94 ARG A N 1
ATOM 740 C CA . ARG A 1 94 ? 11.090 5.780 -22.308 1.00 66.56 94 ARG A CA 1
ATOM 741 C C . ARG A 1 94 ? 11.612 6.925 -23.192 1.00 66.56 94 ARG A C 1
ATOM 743 O O . ARG A 1 94 ? 11.381 8.077 -22.836 1.00 66.56 94 ARG A O 1
ATOM 750 N N . PRO A 1 95 ? 12.310 6.625 -24.305 1.00 53.19 95 PRO A N 1
ATOM 751 C CA . PRO A 1 95 ? 12.798 7.645 -25.233 1.00 53.19 95 PRO A CA 1
ATOM 752 C C . PRO A 1 95 ? 11.665 8.395 -25.943 1.00 53.19 95 PRO A C 1
ATOM 754 O O . PRO A 1 95 ? 10.573 7.802 -26.123 1.00 53.19 95 PRO A O 1
#

Foldseek 3Di:
DVVLVVVLVVVCVVPVDVDSLVVLVVQCVVVVHDSLVSLVVVLVVLVVVVVVQVCCCVVPVDHDDPVSVVVSVSSNVNSVVSSVVSVVVVVVPPD

Solvent-accessible surface area (backbone atoms only — not comparable to full-atom values): 5413 Å² total; per-residue (Å²): 113,74,64,51,53,51,55,53,52,54,51,48,68,77,62,67,54,98,50,92,58,48,68,30,47,51,48,4,65,76,68,75,49,55,39,65,58,36,40,49,60,60,43,47,61,53,52,48,56,52,51,51,49,51,46,36,35,77,79,65,70,43,79,77,56,72,67,59,51,53,48,50,54,40,50,53,53,50,49,52,53,52,46,52,51,53,53,51,54,53,57,71,72,49,132

Mean predicted aligned error: 6.68 Å

Secondary struc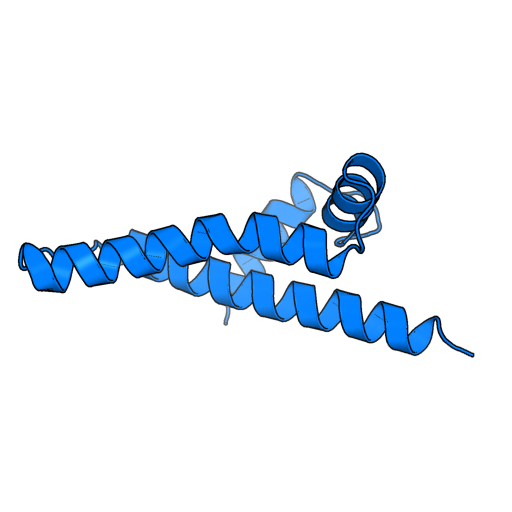ture (DSSP, 8-state):
-HHHHHHHHHHHHHS--S-TTHHHHHHHHHHTS-HHHHHHHHHHHHHHHHHHHHHHHHHH-PPPPHHHHHHHHHHHHHHHHHHHHHHHHHHHT--

Radius of gyration: 15.54 Å; Cα contacts (8 Å, |Δi|>4): 54; chains: 1; bounding box: 41×28×43 Å